Protein AF-A0A2P4XV41-F1 (afdb_monomer_lite)

Sequence (85 aa):
MSPDFKPVHAKPYAVPRSMQVKAKAEIQRLSNKDVLKKIYDSAMASPTLSVAKPSGSLRLQIDVRRDVPNPREILYDSLDQSIIL

Structure (mmCIF, N/CA/C/O backbone):
data_AF-A0A2P4XV41-F1
#
_entry.id   AF-A0A2P4XV41-F1
#
loop_
_atom_site.group_PDB
_atom_site.id
_atom_site.type_symbol
_atom_site.label_atom_id
_atom_site.label_alt_id
_atom_site.label_comp_id
_atom_site.label_asym_id
_atom_site.label_entity_id
_atom_site.label_seq_id
_atom_site.pdbx_PDB_ins_code
_atom_site.Cartn_x
_atom_site.Cartn_y
_atom_site.Cartn_z
_atom_site.occupancy
_atom_site.B_iso_or_equiv
_atom_site.auth_seq_id
_atom_site.auth_comp_id
_atom_site.auth_asym_id
_atom_site.auth_atom_id
_atom_site.pdbx_PDB_model_num
ATOM 1 N N . MET A 1 1 ? 8.358 3.784 -22.090 1.00 59.66 1 MET A N 1
ATOM 2 C CA . MET A 1 1 ? 9.230 4.442 -21.092 1.00 59.66 1 MET A CA 1
ATOM 3 C C . MET A 1 1 ? 10.376 5.118 -21.830 1.00 59.66 1 MET A C 1
ATOM 5 O O . MET A 1 1 ? 10.688 4.667 -22.926 1.00 59.66 1 MET A O 1
ATOM 9 N N . SER A 1 2 ? 10.951 6.199 -21.290 1.00 70.38 2 SER A N 1
ATOM 10 C CA . SER A 1 2 ? 12.182 6.772 -21.861 1.00 70.38 2 SER A CA 1
ATOM 11 C C . SER A 1 2 ? 13.288 5.705 -21.844 1.00 70.38 2 SER A C 1
ATOM 13 O O . SER A 1 2 ? 13.357 4.978 -20.850 1.00 70.38 2 SER A O 1
ATOM 15 N N . PRO A 1 3 ? 14.138 5.598 -22.880 1.00 73.56 3 PRO A N 1
ATOM 16 C CA . PRO A 1 3 ? 15.282 4.683 -22.885 1.00 73.56 3 PRO A CA 1
ATOM 17 C C . PRO A 1 3 ? 16.205 4.862 -21.670 1.00 73.56 3 PRO A C 1
ATOM 19 O O . PRO A 1 3 ? 16.796 3.898 -21.199 1.00 73.56 3 PRO A O 1
ATOM 22 N N . ASP A 1 4 ? 16.259 6.078 -21.121 1.00 80.12 4 ASP A N 1
ATOM 23 C CA . ASP A 1 4 ? 17.118 6.443 -19.989 1.00 80.12 4 ASP A CA 1
ATOM 24 C C . ASP A 1 4 ? 16.408 6.354 -18.629 1.00 80.12 4 ASP A C 1
ATOM 26 O O . ASP A 1 4 ? 16.906 6.856 -17.616 1.00 80.12 4 ASP A O 1
ATOM 30 N N . PHE A 1 5 ? 15.208 5.767 -18.586 1.00 75.88 5 PHE A N 1
ATOM 31 C CA . PHE A 1 5 ? 14.457 5.630 -17.345 1.00 75.88 5 PHE A CA 1
ATOM 32 C C . PHE A 1 5 ? 15.198 4.708 -16.370 1.00 75.88 5 PHE A C 1
ATOM 34 O O . PHE A 1 5 ? 15.414 3.529 -16.644 1.00 75.88 5 PHE A O 1
ATOM 41 N N . LYS A 1 6 ? 15.555 5.250 -15.203 1.00 78.62 6 LYS A N 1
ATOM 42 C CA . LYS A 1 6 ? 16.140 4.486 -14.101 1.00 78.62 6 LYS A CA 1
ATOM 43 C C . LYS A 1 6 ? 15.033 4.107 -13.115 1.00 78.62 6 LYS A C 1
ATOM 45 O O . LYS A 1 6 ? 14.412 5.018 -12.568 1.00 78.62 6 LYS A O 1
ATOM 50 N N . PRO A 1 7 ? 14.794 2.806 -12.870 1.00 76.56 7 PRO A N 1
ATOM 51 C CA . PRO A 1 7 ? 13.885 2.351 -11.825 1.00 76.56 7 PRO A CA 1
ATOM 52 C C . PRO A 1 7 ? 14.247 2.964 -10.472 1.00 76.56 7 PRO A C 1
ATOM 54 O O . PRO A 1 7 ? 15.422 3.017 -10.103 1.00 76.56 7 PRO A O 1
ATOM 57 N N . VAL A 1 8 ? 13.240 3.405 -9.723 1.00 76.56 8 VAL A N 1
ATOM 58 C CA . VAL A 1 8 ? 13.424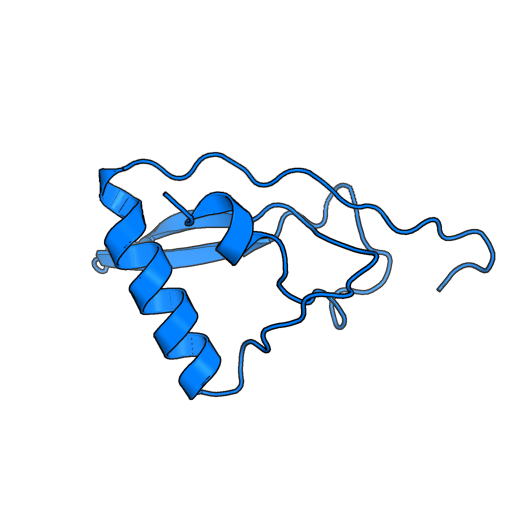 3.891 -8.356 1.00 76.56 8 VAL A CA 1
ATOM 59 C C . VAL A 1 8 ? 12.794 2.903 -7.391 1.00 76.56 8 VAL A C 1
ATOM 61 O O . VAL A 1 8 ? 11.639 2.492 -7.520 1.00 76.56 8 VAL A O 1
ATOM 64 N N . HIS A 1 9 ? 13.580 2.556 -6.382 1.00 80.25 9 HIS A N 1
ATOM 65 C CA . HIS A 1 9 ? 13.166 1.711 -5.279 1.00 80.25 9 HIS A CA 1
ATOM 66 C C . HIS A 1 9 ? 13.131 2.557 -4.002 1.00 80.25 9 HIS A C 1
ATOM 68 O O . HIS A 1 9 ? 14.106 2.660 -3.255 1.00 80.25 9 HIS A O 1
ATOM 74 N N . ALA A 1 10 ? 12.023 3.268 -3.803 1.00 83.38 10 ALA A N 1
ATOM 75 C CA . ALA A 1 10 ? 11.869 4.207 -2.707 1.00 83.38 10 ALA A CA 1
ATOM 76 C C . ALA A 1 10 ? 11.384 3.513 -1.426 1.00 83.38 10 ALA A C 1
ATOM 78 O O . ALA A 1 10 ? 10.458 2.703 -1.423 1.00 83.38 10 ALA A O 1
ATOM 79 N N . LYS A 1 11 ? 11.996 3.895 -0.299 1.00 81.94 11 LYS A N 1
ATOM 80 C CA . LYS A 1 11 ? 11.662 3.360 1.025 1.00 81.94 11 LYS A CA 1
ATOM 81 C C . LYS A 1 11 ? 10.200 3.669 1.402 1.00 81.94 11 LYS A C 1
ATOM 83 O O . LYS A 1 11 ? 9.783 4.822 1.250 1.00 81.94 11 LYS A O 1
ATOM 88 N N . PRO A 1 12 ? 9.443 2.702 1.953 1.00 82.19 12 PRO A N 1
ATOM 89 C CA . PRO A 1 12 ? 8.075 2.938 2.401 1.00 82.19 12 PRO A CA 1
ATOM 90 C C . PRO A 1 12 ? 8.000 3.935 3.564 1.00 82.19 12 PRO A C 1
ATOM 92 O O . PRO A 1 12 ? 8.934 4.081 4.358 1.00 82.19 12 PRO A O 1
ATOM 95 N N . TYR A 1 13 ? 6.850 4.600 3.687 1.00 85.50 13 TYR A N 1
ATOM 96 C CA . TYR A 1 13 ? 6.537 5.423 4.850 1.00 85.50 13 TYR A CA 1
ATOM 97 C C . TYR A 1 13 ? 6.193 4.557 6.064 1.00 85.50 13 TYR A C 1
ATOM 99 O O . TYR A 1 13 ? 5.659 3.456 5.931 1.00 85.50 13 TYR A O 1
ATOM 107 N N . ALA A 1 14 ? 6.477 5.072 7.262 1.00 85.00 14 ALA A N 1
ATOM 108 C CA . ALA A 1 14 ? 6.101 4.399 8.497 1.00 85.00 14 ALA A CA 1
ATOM 109 C C . ALA A 1 14 ? 4.571 4.356 8.646 1.00 85.00 14 ALA A C 1
ATOM 111 O O . ALA A 1 14 ? 3.893 5.374 8.494 1.00 85.00 14 ALA A O 1
ATOM 112 N N . VAL A 1 15 ? 4.035 3.183 8.988 1.00 83.88 15 VAL A N 1
ATOM 113 C CA . VAL A 1 15 ? 2.610 2.998 9.287 1.00 83.88 15 VAL A CA 1
ATOM 114 C C . VAL A 1 15 ? 2.412 3.026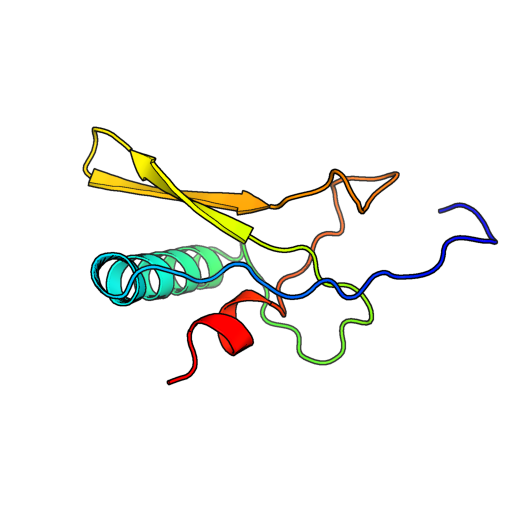 10.807 1.00 83.88 15 VAL A C 1
ATOM 116 O O . VAL A 1 15 ? 3.012 2.199 11.505 1.00 83.88 15 VAL A O 1
ATOM 119 N N . PRO A 1 16 ? 1.567 3.926 11.351 1.00 86.56 16 PRO A N 1
ATOM 120 C CA . PRO A 1 16 ? 1.259 3.950 12.778 1.00 86.56 16 PRO A CA 1
ATOM 121 C C . PRO A 1 16 ? 0.757 2.592 13.273 1.00 86.56 16 PRO A C 1
ATOM 123 O O . PRO A 1 16 ? -0.058 1.948 12.610 1.00 86.56 16 PRO A O 1
ATOM 126 N N . ARG A 1 17 ? 1.189 2.174 14.470 1.00 87.19 17 ARG A N 1
ATOM 127 C CA . ARG A 1 17 ? 0.834 0.867 15.058 1.00 87.19 17 ARG A CA 1
ATOM 128 C C . ARG A 1 17 ? -0.676 0.610 15.063 1.00 87.19 17 ARG A C 1
ATOM 130 O O . ARG A 1 17 ? -1.119 -0.471 14.688 1.00 87.19 17 ARG A O 1
ATOM 137 N N . SER A 1 18 ? -1.464 1.625 15.414 1.00 87.38 18 SER A N 1
ATOM 138 C CA . SER A 1 18 ? -2.933 1.573 15.435 1.00 87.38 18 SER A CA 1
ATOM 139 C C . SER A 1 18 ? -3.568 1.268 14.072 1.00 87.38 18 SER A C 1
ATOM 141 O O . SER A 1 18 ? -4.705 0.803 14.009 1.00 87.38 18 SER A O 1
ATOM 143 N N . MET A 1 19 ? -2.847 1.511 12.975 1.00 86.88 19 MET A N 1
ATOM 144 C CA . MET A 1 19 ? -3.320 1.320 11.605 1.00 86.88 19 MET A CA 1
ATOM 145 C C . MET A 1 19 ? -2.794 0.035 10.959 1.00 86.88 19 MET A C 1
ATOM 147 O O . MET A 1 19 ? -3.382 -0.401 9.973 1.00 86.88 19 MET A O 1
ATOM 151 N N . GLN A 1 20 ? -1.753 -0.602 11.509 1.00 87.12 20 GLN A N 1
ATOM 152 C CA . GLN A 1 20 ? -1.104 -1.782 10.912 1.00 87.12 20 GLN A CA 1
ATOM 153 C C . GLN A 1 20 ? -2.089 -2.929 10.651 1.00 87.12 20 GLN A C 1
ATOM 155 O O . GLN A 1 20 ? -2.121 -3.480 9.552 1.00 87.12 20 GLN A O 1
ATOM 160 N N . VAL A 1 21 ? -2.951 -3.243 11.626 1.00 89.44 21 VAL A N 1
ATOM 161 C CA . VAL A 1 21 ? -3.952 -4.319 11.499 1.00 89.44 21 VAL A CA 1
ATOM 162 C C . VAL A 1 21 ? -4.929 -4.028 10.358 1.00 89.44 21 VAL A C 1
ATOM 164 O O . VAL A 1 21 ? -5.195 -4.893 9.525 1.00 89.44 21 VAL A O 1
ATOM 167 N N . LYS A 1 22 ? -5.426 -2.788 10.275 1.00 87.94 22 LYS A N 1
ATOM 168 C CA . LYS A 1 22 ? -6.355 -2.367 9.217 1.00 87.94 22 LYS A CA 1
ATOM 169 C C . LYS A 1 22 ? -5.678 -2.313 7.848 1.00 87.94 22 LYS A C 1
ATOM 171 O O . LYS A 1 22 ? -6.292 -2.705 6.863 1.00 87.94 22 LYS A O 1
ATOM 176 N N . ALA A 1 23 ? -4.427 -1.859 7.788 1.00 87.00 23 ALA A N 1
ATOM 177 C CA . ALA A 1 23 ? -3.646 -1.827 6.557 1.00 87.00 23 ALA A CA 1
ATOM 178 C C . ALA A 1 23 ? -3.436 -3.240 6.005 1.00 87.00 23 ALA A C 1
ATOM 180 O O . ALA A 1 23 ? -3.739 -3.486 4.841 1.00 87.00 23 ALA A O 1
ATOM 181 N N . LYS A 1 24 ? -3.031 -4.190 6.858 1.00 87.38 24 LYS A N 1
ATOM 182 C CA . LYS A 1 24 ? -2.861 -5.597 6.477 1.00 87.38 24 LYS A CA 1
ATOM 183 C C . LYS A 1 24 ? -4.164 -6.221 5.971 1.00 87.38 24 LYS A C 1
ATOM 185 O O . LYS A 1 24 ? -4.164 -6.864 4.924 1.00 87.38 24 LYS A O 1
ATOM 190 N N . ALA A 1 25 ? -5.274 -5.985 6.674 1.00 90.38 25 ALA A N 1
ATOM 191 C CA . ALA A 1 25 ? -6.586 -6.479 6.264 1.00 90.38 25 ALA A CA 1
ATOM 192 C C . ALA A 1 25 ? -7.023 -5.912 4.902 1.00 90.38 25 ALA A C 1
ATOM 194 O O . ALA A 1 25 ? -7.547 -6.648 4.069 1.00 90.38 25 ALA A O 1
ATOM 195 N N . GLU A 1 26 ? -6.777 -4.624 4.646 1.00 88.50 26 GLU A N 1
ATOM 196 C CA . GLU A 1 26 ? -7.133 -3.994 3.372 1.00 88.50 26 GLU A CA 1
ATOM 197 C C . GLU A 1 26 ? -6.277 -4.511 2.210 1.00 88.50 26 GLU A C 1
ATOM 199 O O . GLU A 1 26 ? -6.817 -4.813 1.147 1.00 88.50 26 GLU A O 1
ATOM 204 N N . ILE A 1 27 ? -4.969 -4.692 2.415 1.00 87.38 27 ILE A N 1
ATOM 205 C CA . ILE A 1 27 ? -4.074 -5.293 1.414 1.00 87.38 27 ILE A CA 1
ATOM 206 C C . ILE A 1 27 ? -4.551 -6.696 1.052 1.00 87.38 27 ILE A C 1
ATOM 208 O O . ILE A 1 27 ? -4.701 -7.007 -0.126 1.00 87.38 27 ILE A O 1
ATOM 212 N N . GLN A 1 28 ? -4.847 -7.525 2.056 1.00 89.62 28 GLN A N 1
ATOM 213 C CA . GLN A 1 28 ? -5.347 -8.878 1.835 1.00 89.62 28 GLN A CA 1
ATOM 214 C C . GLN A 1 28 ? -6.688 -8.860 1.093 1.00 89.62 28 GLN A C 1
ATOM 216 O O . GLN A 1 28 ? -6.877 -9.600 0.132 1.00 89.62 28 GLN A O 1
ATOM 221 N N . ARG A 1 29 ? -7.607 -7.966 1.477 1.00 91.44 29 ARG A N 1
ATOM 222 C CA . ARG A 1 29 ? -8.899 -7.801 0.800 1.00 91.44 29 ARG A CA 1
ATOM 223 C C . ARG A 1 29 ? -8.737 -7.399 -0.668 1.00 91.44 29 ARG A C 1
ATOM 225 O O . ARG A 1 29 ? -9.538 -7.826 -1.496 1.00 91.44 29 ARG A O 1
ATOM 232 N N . LEU A 1 30 ? -7.768 -6.542 -0.990 1.00 87.25 30 LEU A N 1
ATOM 233 C CA . LEU A 1 30 ? -7.489 -6.119 -2.364 1.00 87.25 30 LEU A CA 1
ATOM 234 C C . LEU A 1 30 ? -6.760 -7.204 -3.166 1.00 87.25 30 LEU A C 1
ATOM 236 O O . LEU A 1 30 ? -7.070 -7.383 -4.340 1.00 87.25 30 LEU A O 1
ATOM 240 N N . SER A 1 31 ? -5.862 -7.959 -2.530 1.00 87.88 31 SER A N 1
ATOM 241 C CA . SER A 1 31 ? -5.209 -9.121 -3.138 1.00 87.88 31 SER A CA 1
ATOM 242 C C . SER A 1 31 ? -6.222 -10.211 -3.491 1.00 87.88 31 SER A C 1
ATOM 244 O O . SER A 1 31 ? -6.200 -10.713 -4.603 1.00 87.88 31 SER A O 1
ATOM 246 N N . ASN A 1 32 ? -7.179 -10.498 -2.603 1.00 91.25 32 ASN A N 1
ATOM 247 C CA . ASN A 1 32 ? -8.248 -11.472 -2.853 1.00 91.25 32 ASN A CA 1
ATOM 248 C C . ASN A 1 32 ? -9.220 -11.053 -3.971 1.00 91.25 32 ASN A C 1
ATOM 250 O O . ASN A 1 32 ? -10.001 -11.874 -4.437 1.00 91.25 32 ASN A O 1
ATOM 254 N N . LYS A 1 33 ? -9.239 -9.768 -4.344 1.00 92.94 33 LYS A N 1
ATOM 255 C CA . LYS A 1 33 ? -10.045 -9.241 -5.457 1.00 92.94 33 LYS A CA 1
ATOM 256 C C . LYS A 1 33 ? -9.232 -9.089 -6.747 1.00 92.94 33 LYS A C 1
ATOM 258 O O . LYS A 1 33 ? -9.700 -8.405 -7.652 1.00 92.94 33 LYS A O 1
ATOM 263 N N . ASP A 1 34 ? -8.007 -9.616 -6.779 1.00 86.81 34 ASP A N 1
ATOM 264 C CA . ASP A 1 34 ? -7.048 -9.469 -7.881 1.00 86.81 34 ASP A CA 1
ATOM 265 C C . ASP A 1 34 ? -6.749 -8.008 -8.262 1.00 86.81 34 ASP A C 1
ATOM 267 O O . ASP A 1 34 ? -6.282 -7.709 -9.358 1.00 86.81 34 ASP A O 1
ATOM 271 N N . VAL A 1 35 ? -6.989 -7.070 -7.336 1.00 87.56 35 VAL A N 1
ATOM 272 C CA . VAL A 1 35 ? -6.621 -5.658 -7.512 1.00 8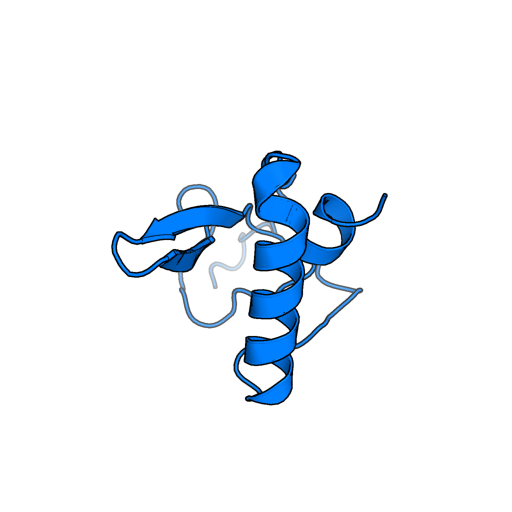7.56 35 VAL A CA 1
ATOM 273 C C . VAL A 1 35 ? -5.127 -5.474 -7.261 1.00 87.56 35 VAL A C 1
ATOM 275 O O . VAL A 1 35 ? -4.488 -4.662 -7.924 1.00 87.56 35 VAL A O 1
ATOM 278 N N . LEU A 1 36 ? -4.572 -6.216 -6.295 1.00 85.56 36 LEU A N 1
ATOM 279 C CA . LEU A 1 36 ? -3.146 -6.211 -5.973 1.00 85.56 36 LEU A CA 1
ATOM 280 C C . LEU A 1 36 ? -2.534 -7.582 -6.234 1.00 85.56 36 LEU A C 1
ATOM 282 O O . LEU A 1 36 ? -3.092 -8.603 -5.837 1.00 85.56 36 LEU A O 1
ATOM 286 N N . LYS A 1 37 ? -1.334 -7.584 -6.813 1.00 83.12 37 LYS A N 1
ATOM 287 C CA . LYS A 1 37 ? -0.492 -8.769 -6.950 1.00 83.12 37 LYS A CA 1
ATOM 288 C C . LYS A 1 37 ? 0.756 -8.599 -6.096 1.00 83.12 37 LYS A C 1
ATOM 290 O O . LYS A 1 37 ? 1.420 -7.567 -6.177 1.00 83.12 37 LYS A O 1
ATOM 295 N N . LYS A 1 38 ? 1.071 -9.621 -5.304 1.00 80.44 38 LYS A N 1
ATOM 296 C CA . LYS A 1 38 ? 2.324 -9.692 -4.553 1.00 80.44 38 LYS A CA 1
ATOM 297 C C . LYS A 1 38 ? 3.463 -10.076 -5.501 1.00 80.44 38 LYS A C 1
ATOM 299 O O . LYS A 1 38 ? 3.354 -11.089 -6.193 1.00 80.44 38 LYS A O 1
ATOM 304 N N . ILE A 1 39 ? 4.520 -9.271 -5.529 1.00 81.44 39 ILE A N 1
ATOM 305 C CA . ILE A 1 39 ? 5.749 -9.513 -6.295 1.00 81.44 39 ILE A CA 1
ATOM 306 C C . ILE A 1 39 ? 6.961 -9.280 -5.387 1.00 81.44 39 ILE A C 1
ATOM 308 O O . ILE A 1 39 ? 6.856 -8.495 -4.451 1.00 81.44 39 ILE A O 1
ATOM 312 N N . TYR A 1 40 ? 8.070 -9.979 -5.638 1.00 79.62 40 TYR A N 1
ATOM 313 C CA . TYR A 1 40 ? 9.273 -9.951 -4.781 1.00 79.62 40 TYR A CA 1
ATOM 314 C C . TYR A 1 40 ? 10.545 -9.528 -5.530 1.00 79.62 40 TYR A C 1
ATOM 316 O O . TYR A 1 40 ? 11.607 -9.378 -4.937 1.00 79.62 40 TYR A O 1
ATOM 324 N N . ASP A 1 41 ? 10.454 -9.409 -6.849 1.00 80.19 41 ASP A N 1
ATOM 325 C CA . ASP A 1 41 ? 11.549 -9.173 -7.787 1.00 80.19 41 ASP A CA 1
ATOM 326 C C . ASP A 1 41 ? 11.408 -7.814 -8.490 1.00 80.19 41 ASP A C 1
ATOM 328 O O . ASP A 1 41 ? 11.973 -7.580 -9.559 1.00 80.19 41 ASP A O 1
ATOM 332 N N . SER A 1 42 ? 10.648 -6.894 -7.887 1.00 80.06 42 SER A N 1
ATOM 333 C CA . SER A 1 42 ? 10.424 -5.574 -8.461 1.00 80.06 42 SER A CA 1
ATOM 334 C C . SER A 1 42 ? 11.664 -4.699 -8.325 1.00 80.06 42 SER A C 1
ATOM 336 O O . SER A 1 42 ? 12.078 -4.343 -7.225 1.00 80.06 42 SER A O 1
ATOM 338 N N . ALA A 1 43 ? 12.202 -4.233 -9.451 1.00 79.25 43 ALA A N 1
ATOM 339 C CA . ALA A 1 43 ? 13.200 -3.162 -9.447 1.00 79.25 43 ALA A CA 1
ATOM 340 C C . ALA A 1 43 ? 12.607 -1.796 -9.034 1.00 79.25 43 ALA A C 1
ATOM 342 O O . ALA A 1 43 ? 13.350 -0.836 -8.826 1.00 79.25 43 ALA A O 1
ATOM 343 N N . MET A 1 44 ? 11.273 -1.694 -8.943 1.00 77.88 44 MET A N 1
ATOM 344 C CA . MET A 1 44 ? 10.543 -0.471 -8.620 1.00 77.88 44 MET A CA 1
ATOM 345 C C . MET A 1 44 ? 9.699 -0.627 -7.361 1.00 77.88 44 MET A C 1
ATOM 347 O O . MET A 1 44 ? 8.954 -1.593 -7.209 1.00 77.88 44 MET A O 1
ATOM 351 N N . ALA A 1 45 ? 9.741 0.376 -6.492 1.00 79.81 45 ALA A N 1
ATOM 352 C CA . ALA A 1 45 ? 8.810 0.480 -5.379 1.00 79.81 45 ALA A CA 1
ATOM 353 C C . ALA A 1 45 ? 8.524 1.943 -5.084 1.00 79.81 45 ALA A C 1
ATOM 355 O O . ALA A 1 45 ? 9.443 2.738 -4.884 1.00 79.81 45 ALA A O 1
ATOM 356 N N . SER A 1 46 ? 7.241 2.276 -5.002 1.00 82.44 46 SER A N 1
ATOM 357 C CA . SER A 1 46 ? 6.793 3.607 -4.614 1.00 82.44 46 SER A CA 1
ATOM 358 C C . SER A 1 46 ? 6.207 3.564 -3.201 1.00 82.44 46 SER A C 1
ATOM 360 O O . SER A 1 46 ? 5.444 2.647 -2.876 1.00 82.44 46 SER A O 1
ATOM 362 N N . PRO A 1 47 ? 6.517 4.543 -2.332 1.00 84.06 47 PRO A N 1
ATOM 363 C CA . PRO A 1 47 ? 6.019 4.545 -0.967 1.00 84.06 47 PRO A CA 1
ATOM 364 C C . PRO A 1 47 ? 4.498 4.697 -0.958 1.00 84.06 47 PRO A C 1
ATOM 366 O O . PRO A 1 47 ? 3.925 5.424 -1.770 1.00 84.06 47 PRO A O 1
ATOM 369 N N . THR A 1 48 ? 3.835 4.051 -0.002 1.00 84.88 48 THR A N 1
ATOM 370 C CA . THR A 1 48 ? 2.380 4.150 0.163 1.00 84.88 48 THR A CA 1
ATOM 371 C C . THR A 1 48 ? 2.031 4.864 1.463 1.00 84.88 48 THR A C 1
ATOM 373 O O . THR A 1 48 ? 2.575 4.563 2.523 1.00 84.88 48 THR A O 1
ATOM 376 N N . LEU A 1 49 ? 1.095 5.805 1.381 1.00 83.00 49 LEU A N 1
ATOM 377 C CA . LEU A 1 49 ? 0.478 6.498 2.505 1.00 83.00 49 LEU A CA 1
ATOM 378 C C . LEU A 1 49 ? -0.856 5.834 2.852 1.00 83.00 49 LEU A C 1
ATOM 380 O O . LEU A 1 49 ? -1.654 5.511 1.974 1.00 83.00 49 LEU A O 1
ATOM 384 N N . SER A 1 50 ? -1.110 5.662 4.145 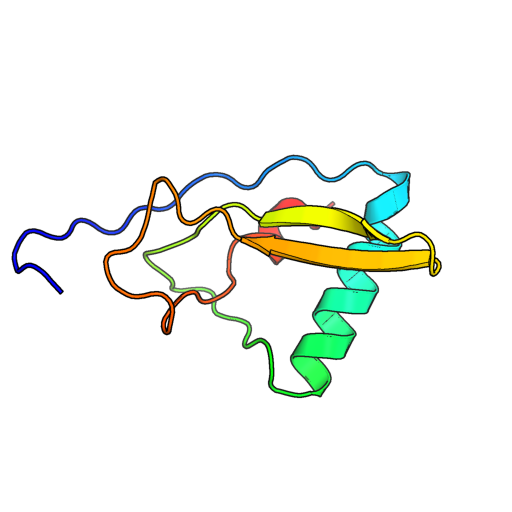1.00 85.31 50 SER A N 1
ATOM 385 C CA . SER A 1 50 ? -2.369 5.125 4.664 1.00 85.31 50 SER A CA 1
ATOM 386 C C . SER A 1 50 ? -3.205 6.257 5.255 1.00 85.31 50 SER A C 1
ATOM 388 O O . SER A 1 50 ? -2.777 6.903 6.207 1.00 85.31 50 SER A O 1
ATOM 390 N N . VAL A 1 51 ? -4.402 6.492 4.718 1.00 87.19 51 VAL A N 1
ATOM 391 C CA . VAL A 1 51 ? -5.311 7.563 5.158 1.00 87.19 51 VAL A CA 1
ATOM 392 C C . VAL A 1 51 ? -6.634 6.956 5.611 1.00 87.19 51 VAL A C 1
ATOM 394 O O . VAL A 1 51 ? -7.294 6.245 4.853 1.00 87.19 51 VAL A O 1
ATOM 397 N N . ALA A 1 52 ? -7.040 7.231 6.849 1.00 88.31 52 ALA A N 1
ATOM 398 C CA . ALA A 1 52 ? -8.351 6.825 7.346 1.00 88.31 52 ALA A CA 1
ATOM 399 C C . ALA A 1 52 ? -9.452 7.697 6.725 1.00 88.31 52 ALA A C 1
ATOM 401 O O . A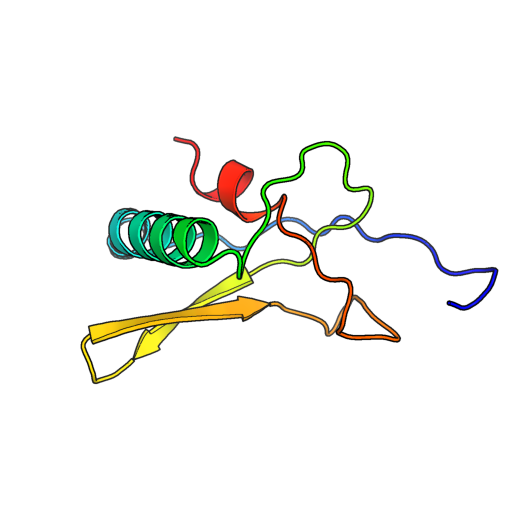LA A 1 52 ? -9.328 8.918 6.658 1.00 88.31 52 ALA A O 1
ATOM 402 N N . LYS A 1 53 ? -10.544 7.075 6.276 1.00 88.56 53 LYS A N 1
ATOM 403 C CA . LYS A 1 53 ? -11.744 7.790 5.826 1.00 88.56 53 LYS A CA 1
ATOM 404 C C . LYS A 1 53 ? -12.706 8.008 6.999 1.00 88.56 53 LYS A C 1
ATOM 406 O O . LYS A 1 53 ? -12.722 7.180 7.912 1.00 88.56 53 LYS A O 1
ATOM 411 N N . PRO A 1 54 ? -13.603 9.011 6.928 1.00 89.69 54 PRO A N 1
ATOM 412 C CA . PRO A 1 54 ? -14.688 9.172 7.901 1.00 89.69 54 PRO A CA 1
ATOM 413 C C . PRO A 1 54 ? -15.577 7.927 8.045 1.00 89.69 54 PRO A C 1
ATOM 415 O O . PRO A 1 54 ? -16.088 7.659 9.122 1.00 89.69 54 PRO A O 1
ATOM 418 N N . SER A 1 55 ? -15.701 7.111 6.989 1.00 87.12 55 SER A N 1
ATOM 419 C CA . SER A 1 55 ? -16.429 5.834 7.037 1.00 87.12 55 SER A CA 1
ATOM 420 C C . SER A 1 55 ? -15.722 4.725 7.831 1.00 87.12 55 SER A C 1
ATOM 422 O O . SER A 1 55 ? -16.206 3.600 7.873 1.00 87.12 55 SER A O 1
ATOM 424 N N . GLY A 1 56 ? -14.540 4.990 8.395 1.00 82.31 56 GLY A N 1
ATOM 425 C CA . GLY A 1 56 ? -13.733 4.017 9.137 1.00 82.31 56 GLY A CA 1
ATOM 426 C C . GLY A 1 56 ? -12.889 3.077 8.266 1.00 82.31 56 GLY A C 1
ATOM 427 O O . GLY A 1 56 ? -12.043 2.353 8.801 1.00 82.31 56 GLY A O 1
ATOM 428 N N . SER A 1 57 ? -13.077 3.111 6.941 1.00 83.25 57 SER A N 1
ATOM 429 C CA . SER A 1 57 ? -12.256 2.378 5.966 1.00 83.25 57 SER A CA 1
ATOM 430 C C . SER A 1 57 ? -10.897 3.044 5.731 1.00 83.25 57 SER A C 1
ATOM 432 O O . SER A 1 57 ? -10.723 4.239 5.979 1.00 83.25 57 SER A O 1
ATOM 434 N N . LEU A 1 58 ? -9.930 2.275 5.227 1.00 87.00 58 LEU A N 1
ATOM 435 C CA . LEU A 1 58 ? -8.591 2.768 4.920 1.00 87.00 58 LEU A CA 1
ATOM 436 C C . LEU A 1 58 ? -8.436 3.052 3.419 1.00 87.00 58 LEU A C 1
ATOM 438 O O . LEU A 1 58 ? -8.931 2.304 2.580 1.00 87.00 58 LEU A O 1
ATOM 442 N N . ARG A 1 59 ? -7.756 4.146 3.070 1.00 87.12 59 ARG A N 1
ATOM 443 C CA . ARG A 1 59 ? -7.280 4.436 1.714 1.00 87.12 59 ARG A CA 1
ATOM 444 C C . ARG A 1 59 ? -5.766 4.271 1.682 1.00 87.12 59 ARG A C 1
ATOM 446 O O . ARG A 1 59 ? -5.067 4.925 2.449 1.00 87.12 59 ARG A O 1
ATOM 453 N N . LEU A 1 60 ? -5.288 3.432 0.773 1.00 85.19 60 LEU A N 1
ATOM 454 C CA . LEU A 1 60 ? -3.879 3.338 0.414 1.00 85.19 60 LEU A CA 1
ATOM 455 C C . LEU A 1 60 ? -3.641 4.275 -0.772 1.00 85.19 60 LEU A C 1
ATOM 457 O O . LEU A 1 60 ? -4.342 4.183 -1.779 1.00 85.19 60 LEU A O 1
ATOM 461 N N . GLN A 1 61 ? -2.713 5.214 -0.631 1.00 86.25 61 GLN A N 1
ATOM 462 C CA . GLN A 1 61 ? -2.362 6.175 -1.670 1.00 86.25 61 GLN A CA 1
ATOM 463 C C . GLN A 1 61 ? -0.885 6.025 -2.005 1.00 86.25 61 GLN A C 1
ATOM 465 O O . GLN A 1 61 ? -0.035 6.171 -1.131 1.00 86.25 61 GLN A O 1
ATOM 470 N N . ILE A 1 62 ? -0.587 5.735 -3.264 1.00 84.62 62 ILE A N 1
ATOM 471 C CA . ILE A 1 62 ? 0.785 5.535 -3.719 1.00 84.62 62 ILE A CA 1
ATOM 472 C C . ILE A 1 62 ? 1.383 6.886 -4.110 1.00 84.62 62 ILE A C 1
ATOM 474 O O . ILE A 1 62 ? 0.742 7.678 -4.805 1.00 84.62 62 ILE A O 1
ATOM 478 N N . ASP A 1 63 ? 2.590 7.171 -3.632 1.00 82.31 63 ASP A N 1
ATOM 479 C CA . ASP A 1 63 ? 3.308 8.393 -3.970 1.00 82.31 63 ASP A CA 1
ATOM 480 C C . ASP A 1 63 ? 4.055 8.240 -5.299 1.00 82.31 63 ASP A C 1
ATOM 482 O O . ASP A 1 63 ? 5.138 7.664 -5.356 1.00 82.31 63 ASP A O 1
ATOM 486 N N . VAL A 1 64 ? 3.470 8.808 -6.353 1.00 76.62 64 VAL A N 1
ATOM 487 C CA . VAL A 1 64 ? 4.001 8.801 -7.726 1.00 76.62 64 VAL A CA 1
ATOM 488 C C . VAL A 1 64 ? 4.763 10.082 -8.085 1.00 76.62 64 VAL A C 1
ATOM 490 O O . VAL A 1 64 ? 5.006 10.385 -9.247 1.00 76.62 64 VAL A O 1
ATOM 493 N N . ARG A 1 65 ? 5.118 10.915 -7.097 1.00 75.50 65 ARG A N 1
ATOM 494 C CA . ARG A 1 65 ? 5.803 12.193 -7.378 1.00 75.50 65 ARG A CA 1
ATOM 495 C C . ARG A 1 65 ? 7.264 12.004 -7.754 1.00 75.50 65 ARG A C 1
ATOM 497 O O . ARG A 1 65 ? 7.809 12.804 -8.504 1.00 75.50 65 ARG A O 1
ATOM 504 N N . ARG A 1 66 ? 7.902 10.978 -7.189 1.00 63.16 66 ARG A N 1
ATOM 505 C CA . ARG A 1 66 ? 9.290 10.617 -7.510 1.00 63.16 66 ARG A CA 1
ATOM 506 C C . ARG A 1 66 ? 9.385 9.646 -8.682 1.00 63.16 66 ARG A C 1
ATOM 508 O O . ARG A 1 66 ? 10.443 9.558 -9.288 1.00 63.16 66 ARG A O 1
ATOM 515 N N . ASP A 1 67 ? 8.261 9.020 -9.020 1.00 61.84 67 ASP A N 1
ATOM 516 C CA . ASP A 1 67 ? 8.128 7.949 -9.993 1.00 61.84 67 ASP A CA 1
ATOM 517 C C . ASP A 1 67 ? 6.766 8.047 -10.655 1.00 61.84 67 ASP A C 1
ATOM 519 O O . ASP A 1 67 ? 5.769 7.813 -9.994 1.00 61.84 67 ASP A O 1
ATOM 523 N N . VAL A 1 68 ? 6.691 8.423 -11.925 1.00 53.12 68 VAL A N 1
ATOM 524 C CA . VAL A 1 68 ? 6.348 7.528 -13.044 1.00 53.12 68 VAL A CA 1
ATOM 525 C C . VAL A 1 68 ? 5.867 8.395 -14.227 1.00 53.12 68 VAL A C 1
ATOM 527 O O . VAL A 1 68 ? 4.937 9.184 -14.074 1.00 53.12 68 VAL A O 1
ATOM 530 N N . PRO A 1 69 ? 6.395 8.199 -15.449 1.00 52.44 69 PRO A N 1
ATOM 531 C CA . PRO A 1 69 ? 5.765 8.687 -16.679 1.00 52.44 69 PRO A CA 1
ATOM 532 C C . PRO A 1 69 ? 4.499 7.896 -17.109 1.00 52.44 69 PRO A C 1
ATOM 534 O O . PRO A 1 69 ? 3.926 8.222 -18.146 1.00 52.44 69 PRO A O 1
ATOM 537 N N . ASN A 1 70 ? 4.047 6.861 -16.370 1.00 43.00 70 ASN A N 1
ATOM 538 C CA . ASN A 1 70 ? 2.859 6.053 -16.705 1.00 43.00 70 ASN A CA 1
ATOM 539 C C . ASN A 1 70 ? 2.234 5.299 -15.487 1.00 43.00 70 ASN A C 1
ATOM 541 O O . ASN A 1 70 ? 2.818 4.339 -14.996 1.00 43.00 70 ASN A O 1
ATOM 545 N N . PRO A 1 71 ? 1.028 5.654 -15.007 1.00 47.12 71 PRO A N 1
ATOM 546 C CA . PRO A 1 71 ? 0.458 5.168 -13.736 1.00 47.12 71 PRO A CA 1
ATOM 547 C C . PRO A 1 71 ? -0.085 3.719 -13.716 1.00 47.12 71 PRO A C 1
ATOM 549 O O . PRO A 1 71 ? -0.670 3.312 -12.714 1.00 47.12 71 PRO A O 1
ATOM 552 N N . ARG A 1 72 ? 0.061 2.929 -14.791 1.00 43.66 72 ARG A N 1
ATOM 553 C CA . ARG A 1 72 ? -0.549 1.583 -14.909 1.00 43.66 72 ARG A CA 1
ATOM 554 C C . ARG A 1 72 ? 0.310 0.412 -14.401 1.00 43.66 72 ARG A C 1
ATOM 556 O O . ARG A 1 72 ? -0.209 -0.694 -14.322 1.00 43.66 72 ARG A O 1
ATOM 563 N N . GLU A 1 73 ? 1.575 0.635 -14.046 1.00 45.91 73 GLU A N 1
ATOM 564 C CA . GLU A 1 73 ? 2.537 -0.439 -13.704 1.00 45.91 73 GLU A CA 1
ATOM 565 C C . GLU A 1 73 ? 3.036 -0.395 -12.252 1.00 45.91 73 GLU A C 1
ATOM 567 O O . GLU A 1 73 ? 4.034 -1.020 -11.905 1.00 45.91 73 GLU A O 1
ATOM 572 N N . ILE A 1 74 ? 2.354 0.338 -11.371 1.00 50.62 74 ILE A N 1
ATOM 573 C CA . ILE A 1 74 ? 2.777 0.436 -9.974 1.00 50.62 74 ILE A CA 1
ATOM 574 C C . ILE A 1 74 ? 2.403 -0.862 -9.252 1.00 50.62 74 ILE A C 1
ATOM 576 O O . ILE A 1 74 ? 1.249 -1.071 -8.876 1.00 50.62 74 ILE A O 1
ATOM 580 N N . LEU A 1 75 ? 3.383 -1.749 -9.095 1.00 52.00 75 LEU A N 1
ATOM 581 C CA . LEU A 1 75 ? 3.226 -3.047 -8.449 1.00 52.00 75 LEU A CA 1
ATOM 582 C C . LEU A 1 75 ? 3.824 -3.041 -7.034 1.00 52.00 75 LEU A C 1
ATOM 584 O O . LEU A 1 75 ? 4.797 -2.347 -6.738 1.00 52.00 75 LEU A O 1
ATOM 588 N N . TYR A 1 76 ? 3.180 -3.788 -6.138 1.00 48.50 76 TYR A N 1
ATOM 589 C CA . TYR A 1 76 ? 3.412 -3.736 -4.698 1.00 48.50 76 TYR A CA 1
ATOM 590 C C . TYR A 1 76 ? 4.457 -4.754 -4.228 1.00 48.50 76 TYR A C 1
ATOM 592 O O . TYR A 1 76 ? 4.153 -5.938 -4.095 1.00 48.50 76 TYR A O 1
ATOM 600 N N . ASP A 1 77 ? 5.631 -4.243 -3.858 1.00 42.34 77 ASP A N 1
ATOM 601 C CA . ASP A 1 77 ? 6.613 -4.915 -2.985 1.00 42.34 77 ASP A CA 1
ATOM 602 C C . ASP A 1 77 ? 6.749 -4.175 -1.622 1.00 42.34 77 ASP A C 1
ATOM 604 O O . ASP A 1 77 ? 6.955 -4.756 -0.556 1.00 42.34 77 ASP A O 1
ATOM 608 N N . SER A 1 78 ? 6.479 -2.859 -1.588 1.00 45.31 78 SER A N 1
ATOM 609 C CA . SER A 1 78 ? 6.790 -2.003 -0.426 1.00 45.31 78 SER A CA 1
ATOM 610 C C . SER A 1 78 ? 5.892 -2.180 0.809 1.00 45.31 78 SER A C 1
ATOM 612 O O . SER A 1 78 ? 6.205 -1.638 1.874 1.00 45.31 78 SER A O 1
ATOM 614 N N . LEU A 1 79 ? 4.729 -2.828 0.679 1.00 46.34 79 LEU A N 1
ATOM 615 C CA . LEU A 1 79 ? 3.770 -2.958 1.785 1.00 46.34 79 LEU A CA 1
ATOM 616 C C . LEU A 1 79 ? 4.059 -4.156 2.690 1.00 46.34 79 LEU A C 1
ATOM 618 O O . LEU A 1 79 ? 3.726 -4.091 3.868 1.00 46.34 79 LEU A O 1
ATOM 622 N N . ASP A 1 80 ? 4.710 -5.204 2.183 1.00 40.88 80 ASP A N 1
ATOM 623 C CA . ASP A 1 80 ? 5.108 -6.332 3.029 1.00 40.88 80 ASP A CA 1
ATOM 624 C C . ASP A 1 80 ? 6.302 -5.914 3.902 1.00 40.88 80 ASP A C 1
ATOM 626 O O . ASP A 1 80 ? 6.248 -6.015 5.122 1.00 40.88 80 ASP A O 1
ATOM 630 N N . GLN A 1 81 ? 7.311 -5.252 3.322 1.00 39.41 81 GLN A N 1
ATOM 631 C CA . GLN A 1 81 ? 8.499 -4.783 4.055 1.00 39.41 81 GLN A CA 1
ATOM 632 C C . GLN A 1 81 ? 8.239 -3.645 5.067 1.00 39.41 81 GLN A C 1
ATOM 634 O O . GLN A 1 81 ? 9.097 -3.360 5.898 1.00 39.41 81 GLN A O 1
ATOM 639 N N . SER A 1 82 ? 7.074 -2.987 5.025 1.00 34.91 82 SER A N 1
ATOM 640 C CA . SER A 1 82 ? 6.665 -1.973 6.020 1.00 34.91 82 SER A CA 1
ATOM 641 C C . SER A 1 82 ? 5.657 -2.480 7.058 1.00 34.91 82 SER A C 1
ATOM 643 O O . SER A 1 82 ? 5.358 -1.761 8.016 1.00 34.91 82 SER A O 1
ATOM 645 N N . ILE A 1 83 ? 5.138 -3.702 6.885 1.00 31.81 83 ILE A N 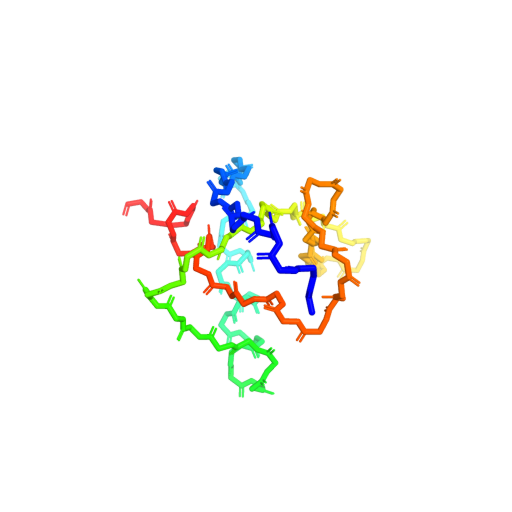1
ATOM 646 C CA . ILE A 1 83 ? 4.169 -4.356 7.784 1.00 31.81 83 ILE A CA 1
ATOM 647 C C . ILE A 1 83 ? 4.750 -5.633 8.423 1.00 31.81 83 ILE A C 1
ATOM 649 O O . ILE A 1 83 ? 4.155 -6.170 9.360 1.00 31.81 83 ILE A O 1
ATOM 653 N N . ILE A 1 84 ? 5.932 -6.086 7.995 1.00 27.16 84 ILE A N 1
ATOM 654 C CA . ILE A 1 84 ? 6.725 -7.078 8.724 1.00 27.16 84 ILE A CA 1
ATOM 655 C C . ILE A 1 84 ? 7.232 -6.437 10.027 1.00 27.16 84 ILE A C 1
ATOM 657 O O . ILE A 1 84 ? 8.106 -5.570 10.028 1.00 27.16 84 ILE A O 1
ATOM 661 N N . LEU A 1 85 ? 6.597 -6.850 11.127 1.00 32.50 85 LEU A N 1
ATOM 662 C CA . LEU A 1 85 ? 7.248 -7.005 12.428 1.00 32.50 85 LEU A CA 1
ATOM 663 C C . LEU A 1 85 ? 8.193 -8.201 12.366 1.00 32.50 85 LEU A C 1
ATOM 665 O O . LEU A 1 85 ? 7.774 -9.209 11.750 1.00 32.50 85 LEU A O 1
#

pLDDT: mean 74.61, std 17.62, range [27.16, 92.94]

Radius of gyration: 13.42 Å; chains: 1; bounding box: 34×24×38 Å

InterPro domains:
  IPR043502 DNA/RNA polymerase superfamily [SSF56672] (3-74)

Organism: NCBI:txid4796

Secondary structure (DSSP, 8-state):
--TTPPP-BPPPPPPPHHHHHHHHHHHHHHHTTTS--B-S--S-B--EEEEE-TTS-EEEEE--SSS-S-TT---BSTTTTTT--

Foldseek 3Di:
DPPPDQADADAADADDPVCLVLLVVVQVVCVVVVNADEDDPDSHAFYWDWDADPVRHIDIDTDCPVDDPDDPPHHDPNSCVNSPD